Protein AF-A0A3D4LIL2-F1 (afdb_monomer)

Structure (mmCIF, N/CA/C/O backbone):
data_AF-A0A3D4LIL2-F1
#
_entry.id   AF-A0A3D4LIL2-F1
#
loop_
_atom_site.group_PDB
_atom_site.id
_atom_site.type_symbol
_atom_site.label_atom_id
_atom_site.label_alt_id
_atom_site.label_comp_id
_atom_site.label_asym_id
_atom_site.label_entity_id
_atom_site.label_seq_id
_atom_site.pdbx_PDB_ins_code
_atom_site.Cartn_x
_atom_site.Cartn_y
_atom_site.Cartn_z
_atom_site.occupancy
_atom_site.B_iso_or_equiv
_atom_site.auth_seq_id
_atom_site.auth_comp_id
_atom_site.auth_asym_id
_atom_site.auth_atom_id
_atom_site.pdbx_PDB_model_num
ATOM 1 N N . MET A 1 1 ? -13.192 11.138 8.131 1.00 88.38 1 MET A N 1
ATOM 2 C CA . MET A 1 1 ? -13.762 9.799 8.405 1.00 88.38 1 MET A CA 1
ATOM 3 C C . MET A 1 1 ? -15.029 9.886 9.263 1.00 88.38 1 MET A C 1
ATOM 5 O O . MET A 1 1 ? -16.028 9.300 8.875 1.00 88.38 1 MET A O 1
ATOM 9 N N . ASN A 1 2 ? -15.072 10.728 10.306 1.00 91.50 2 ASN A N 1
ATOM 10 C CA . ASN A 1 2 ? -16.237 10.881 11.208 1.00 91.50 2 ASN A CA 1
ATOM 11 C C . ASN A 1 2 ? -17.596 11.110 10.518 1.00 91.50 2 ASN A C 1
ATOM 13 O O . ASN A 1 2 ? -18.554 10.418 10.831 1.00 91.50 2 ASN A O 1
ATOM 17 N N . LYS A 1 3 ? -17.679 11.983 9.504 1.00 94.44 3 LYS A N 1
ATOM 18 C CA . LYS A 1 3 ? -18.932 12.181 8.747 1.00 94.44 3 LYS A CA 1
ATOM 19 C C . LYS A 1 3 ? -19.400 10.923 7.997 1.00 94.44 3 LYS A C 1
ATOM 21 O O . LYS A 1 3 ? -20.596 10.716 7.834 1.00 94.44 3 LYS A O 1
ATOM 26 N N . ALA A 1 4 ? -18.473 10.096 7.506 1.00 93.44 4 ALA A N 1
ATOM 27 C CA . ALA A 1 4 ? -18.820 8.831 6.857 1.00 93.44 4 ALA A CA 1
ATOM 28 C C . ALA A 1 4 ? -19.377 7.839 7.889 1.00 93.44 4 ALA A C 1
ATOM 30 O O . ALA A 1 4 ? -20.437 7.262 7.655 1.00 93.44 4 ALA A O 1
ATOM 31 N N . LYS A 1 5 ? -18.735 7.752 9.062 1.00 92.62 5 LYS A N 1
ATOM 32 C CA . LYS A 1 5 ? -19.227 7.000 10.225 1.00 92.62 5 LYS A CA 1
ATOM 33 C C . LYS A 1 5 ? -20.634 7.437 10.649 1.00 92.62 5 LYS A C 1
ATOM 35 O O . LYS A 1 5 ? -21.512 6.591 10.759 1.00 92.62 5 LYS A O 1
ATOM 40 N N . GLU A 1 6 ? -20.882 8.738 10.819 1.00 95.25 6 GLU A N 1
ATOM 41 C CA . GLU A 1 6 ? -22.211 9.287 11.165 1.00 95.25 6 GLU A CA 1
ATOM 42 C C . GLU A 1 6 ? -23.302 8.890 10.156 1.00 95.25 6 GLU A C 1
ATOM 44 O O . GLU A 1 6 ? -24.477 8.804 10.501 1.00 95.25 6 GLU A O 1
ATOM 49 N N . GLN A 1 7 ? -22.913 8.630 8.906 1.00 96.12 7 GLN A N 1
ATOM 50 C CA . GLN A 1 7 ? -23.800 8.201 7.825 1.00 96.12 7 GLN A CA 1
ATOM 51 C C . GLN A 1 7 ? -23.853 6.675 7.642 1.00 96.12 7 GLN A C 1
ATOM 53 O O . GLN A 1 7 ? -24.448 6.215 6.669 1.00 96.12 7 GLN A O 1
ATOM 58 N N . GLY A 1 8 ? -23.218 5.893 8.521 1.00 94.62 8 GLY A N 1
ATOM 59 C CA . GLY A 1 8 ? -23.159 4.432 8.416 1.00 94.62 8 GLY A CA 1
ATOM 60 C C . GLY A 1 8 ? -22.371 3.925 7.203 1.00 94.62 8 GLY A C 1
ATOM 61 O O . GLY A 1 8 ? -22.668 2.851 6.685 1.00 94.62 8 GLY A O 1
ATOM 62 N N . LYS A 1 9 ? -21.402 4.703 6.706 1.00 95.25 9 LYS A N 1
ATOM 63 C CA . LYS A 1 9 ? -20.565 4.346 5.550 1.00 95.25 9 LYS A CA 1
ATOM 64 C C . LYS A 1 9 ? -19.212 3.798 5.993 1.00 95.25 9 LYS A C 1
ATOM 66 O O . LYS A 1 9 ? -18.608 4.316 6.930 1.00 95.25 9 LYS A O 1
ATOM 71 N N . VAL A 1 10 ? -18.711 2.814 5.250 1.00 94.75 10 VAL A N 1
ATOM 72 C CA . VAL A 1 10 ? -17.337 2.309 5.377 1.00 94.75 10 VAL A CA 1
ATOM 73 C C . VAL A 1 10 ? -16.381 3.251 4.646 1.00 94.75 10 VAL A C 1
ATOM 75 O O . VAL A 1 10 ? -16.707 3.770 3.577 1.00 94.75 10 VAL A O 1
ATOM 78 N N . VAL A 1 11 ? -15.211 3.490 5.237 1.00 97.19 11 VAL A N 1
ATOM 79 C CA . VAL A 1 11 ? -14.146 4.298 4.636 1.00 97.19 11 VAL A CA 1
ATOM 80 C C . VAL A 1 11 ? -13.099 3.377 4.029 1.00 97.19 11 VAL A C 1
ATOM 82 O O . VAL A 1 11 ? -12.654 2.435 4.679 1.00 97.19 11 VAL A O 1
ATOM 85 N N . GLU A 1 12 ? -12.672 3.706 2.813 1.00 97.81 12 GLU A N 1
ATOM 86 C CA . GLU A 1 12 ? -11.412 3.227 2.261 1.00 97.81 12 GLU A CA 1
ATOM 87 C C . GLU A 1 12 ? -10.371 4.348 2.320 1.00 97.81 12 GLU A C 1
ATOM 89 O O . GLU A 1 12 ? -10.635 5.477 1.898 1.00 97.81 12 GLU A O 1
ATOM 94 N N . TYR A 1 13 ? -9.206 4.038 2.880 1.00 98.12 13 TYR A N 1
ATOM 95 C CA . TYR A 1 13 ? -8.069 4.935 3.006 1.00 98.12 13 TYR A CA 1
ATOM 96 C C . TYR A 1 13 ? -6.927 4.427 2.125 1.00 98.12 13 TYR A C 1
ATOM 98 O O . TYR A 1 13 ? -6.388 3.348 2.364 1.00 98.12 13 TYR A O 1
ATOM 106 N N . GLY A 1 14 ? -6.557 5.214 1.113 1.00 97.94 14 GLY A N 1
ATOM 107 C CA . GLY A 1 14 ? -5.401 4.938 0.265 1.00 97.94 14 GLY A CA 1
ATOM 108 C C . GLY A 1 14 ? -4.133 5.580 0.824 1.00 97.94 14 GLY A C 1
ATOM 109 O O . GLY A 1 14 ? -4.136 6.782 1.090 1.00 97.94 14 GLY A O 1
ATOM 110 N N . LEU A 1 15 ? -3.057 4.803 0.966 1.00 98.19 15 LEU A N 1
ATOM 111 C CA . LEU A 1 15 ? -1.719 5.318 1.276 1.00 98.19 15 LEU A CA 1
ATOM 112 C C . LEU A 1 15 ? -0.774 5.028 0.110 1.00 98.19 15 LEU A C 1
ATOM 114 O O . LEU A 1 15 ? -0.739 3.908 -0.395 1.00 98.19 15 LEU A O 1
ATOM 118 N N . TYR A 1 16 ? 0.008 6.032 -0.280 1.00 97.88 16 TYR A N 1
ATOM 119 C CA . TYR A 1 16 ? 1.031 5.929 -1.315 1.00 97.88 16 TYR A CA 1
ATOM 120 C C . TYR A 1 16 ? 2.395 6.238 -0.712 1.00 97.88 16 TYR A C 1
ATOM 122 O O . TYR A 1 16 ? 2.547 7.265 -0.052 1.00 97.88 16 TYR A O 1
ATOM 130 N N . THR A 1 17 ? 3.395 5.396 -0.961 1.00 97.62 17 THR A N 1
ATOM 131 C CA . THR A 1 17 ? 4.773 5.600 -0.483 1.00 97.62 17 THR A CA 1
ATOM 132 C C . THR A 1 17 ? 5.526 6.591 -1.370 1.00 97.62 17 THR A C 1
ATOM 134 O O . THR A 1 17 ? 6.566 6.290 -1.956 1.00 97.62 17 THR A O 1
ATOM 137 N N . ILE A 1 18 ? 4.966 7.799 -1.466 1.00 97.81 18 ILE A N 1
ATOM 138 C CA . ILE A 1 18 ? 5.515 8.949 -2.183 1.00 97.81 18 ILE A CA 1
ATOM 139 C C . ILE A 1 18 ? 5.587 10.168 -1.261 1.00 97.81 18 ILE A C 1
ATOM 141 O O . ILE A 1 18 ? 4.781 10.308 -0.343 1.00 97.81 18 ILE A O 1
ATOM 145 N N . ASP A 1 19 ? 6.508 11.079 -1.553 1.00 97.62 19 ASP A N 1
ATOM 146 C CA . ASP A 1 19 ? 6.588 12.395 -0.912 1.00 97.62 19 ASP A CA 1
ATOM 147 C C . ASP A 1 19 ? 6.849 13.492 -1.953 1.00 97.62 19 ASP A C 1
ATOM 149 O O . ASP A 1 19 ? 7.312 13.217 -3.063 1.00 97.62 19 ASP A O 1
ATOM 153 N N . ILE A 1 20 ? 6.559 14.745 -1.605 1.00 96.69 20 ILE A N 1
ATOM 154 C CA . ILE A 1 20 ? 6.823 15.916 -2.443 1.00 96.69 20 ILE A CA 1
ATOM 155 C C . ILE A 1 20 ? 8.109 16.588 -1.965 1.00 96.69 20 ILE A C 1
ATOM 157 O O . ILE A 1 20 ? 8.122 17.351 -1.001 1.00 96.69 20 ILE A O 1
ATOM 161 N N . ILE A 1 21 ? 9.195 16.381 -2.706 1.00 94.12 21 ILE A N 1
ATOM 162 C CA . ILE A 1 21 ? 10.502 16.980 -2.419 1.00 94.12 21 ILE A CA 1
ATOM 163 C C . ILE A 1 21 ? 10.824 17.989 -3.519 1.00 94.12 21 ILE A C 1
ATOM 165 O O . ILE A 1 21 ? 10.872 17.657 -4.703 1.00 94.12 21 ILE A O 1
ATOM 169 N N . ASN A 1 22 ? 11.033 19.251 -3.132 1.00 95.00 22 ASN A N 1
ATOM 170 C CA . ASN A 1 22 ? 11.281 20.366 -4.057 1.00 95.00 22 ASN A CA 1
ATOM 171 C C . ASN A 1 22 ? 10.196 20.512 -5.145 1.00 95.00 22 ASN A C 1
ATOM 173 O O . ASN A 1 22 ? 10.493 20.785 -6.309 1.00 95.00 22 ASN A O 1
ATOM 177 N N . GLY A 1 23 ? 8.930 20.306 -4.767 1.00 95.50 23 GLY A N 1
ATOM 178 C CA . GLY A 1 23 ? 7.779 20.437 -5.666 1.00 95.50 23 GLY A CA 1
ATOM 179 C C . GLY A 1 23 ? 7.611 19.289 -6.666 1.00 95.50 23 GLY A C 1
ATOM 180 O O . GLY A 1 23 ? 6.886 19.450 -7.645 1.00 95.50 23 GLY A O 1
ATOM 181 N N . ARG A 1 24 ? 8.281 18.149 -6.456 1.00 95.56 24 ARG A N 1
ATOM 182 C CA . ARG A 1 24 ? 8.150 16.951 -7.294 1.00 95.56 24 ARG A CA 1
ATOM 183 C C . ARG A 1 24 ? 7.866 15.727 -6.444 1.00 95.56 24 ARG A C 1
ATOM 185 O O . ARG A 1 24 ? 8.453 15.576 -5.377 1.00 95.56 24 ARG A O 1
ATOM 192 N N . GLU A 1 25 ? 7.009 14.852 -6.955 1.00 96.44 25 GLU A N 1
ATOM 193 C CA . GLU A 1 25 ? 6.781 13.543 -6.353 1.00 96.44 25 GLU A CA 1
ATOM 194 C C . GLU A 1 25 ? 8.047 12.683 -6.457 1.00 96.44 25 GLU A C 1
ATOM 196 O O . GLU A 1 25 ? 8.707 12.632 -7.501 1.00 96.44 25 GLU A O 1
ATOM 201 N N . LYS A 1 26 ? 8.379 12.006 -5.363 1.00 97.25 26 LYS A N 1
ATOM 202 C CA . LYS A 1 26 ? 9.496 11.073 -5.248 1.00 97.25 26 LYS A CA 1
ATOM 203 C C . LYS A 1 26 ? 8.995 9.799 -4.578 1.00 97.25 26 LYS A C 1
ATOM 205 O O . LYS A 1 26 ? 8.243 9.879 -3.612 1.00 97.25 26 LYS A O 1
ATOM 210 N N . ASP A 1 27 ? 9.440 8.644 -5.069 1.00 97.19 27 ASP A N 1
ATOM 211 C CA . ASP A 1 27 ? 9.329 7.398 -4.310 1.00 97.19 27 ASP A CA 1
ATOM 212 C C . ASP A 1 27 ? 10.137 7.500 -3.006 1.00 97.19 27 ASP A C 1
ATOM 214 O O . ASP A 1 27 ? 11.258 8.024 -2.995 1.00 97.19 27 ASP A O 1
ATOM 218 N N . ILE A 1 28 ? 9.553 6.994 -1.922 1.00 97.81 28 ILE A N 1
ATOM 219 C CA . ILE A 1 28 ? 10.171 6.955 -0.590 1.00 97.81 28 ILE A CA 1
ATOM 220 C C . ILE A 1 28 ? 10.193 5.536 -0.014 1.00 97.81 28 ILE A C 1
ATOM 222 O O . ILE A 1 28 ? 10.337 5.368 1.193 1.00 97.81 28 ILE A O 1
ATOM 226 N N . THR A 1 29 ? 10.076 4.504 -0.854 1.00 97.50 29 THR A N 1
ATOM 227 C CA . THR A 1 29 ? 10.035 3.098 -0.420 1.00 97.50 29 THR A CA 1
ATOM 228 C C . THR A 1 29 ? 11.280 2.732 0.394 1.00 97.50 29 THR A C 1
ATOM 230 O O . THR A 1 29 ? 11.168 2.232 1.512 1.00 97.50 29 THR A O 1
ATOM 233 N N . LEU A 1 30 ? 12.473 3.061 -0.114 1.00 97.06 30 LEU A N 1
ATOM 234 C CA . LEU A 1 30 ? 13.733 2.831 0.608 1.00 97.06 30 LEU A CA 1
ATOM 235 C C . LEU A 1 30 ? 13.861 3.710 1.857 1.00 97.06 30 LEU A C 1
ATOM 237 O O . LEU A 1 30 ? 14.324 3.245 2.891 1.00 97.06 30 LEU A O 1
ATOM 241 N N . ASP A 1 31 ? 13.413 4.964 1.786 1.00 98.31 31 ASP A N 1
ATOM 242 C CA . ASP A 1 31 ? 13.467 5.882 2.925 1.00 98.31 31 ASP A CA 1
ATOM 243 C C . ASP A 1 31 ? 12.551 5.403 4.079 1.00 98.31 31 ASP A C 1
ATOM 245 O O . ASP A 1 31 ? 12.900 5.561 5.250 1.00 98.31 31 ASP A O 1
ATOM 249 N N . ILE A 1 32 ? 11.409 4.773 3.767 1.00 98.44 32 ILE A N 1
ATOM 250 C CA . ILE A 1 32 ? 10.538 4.092 4.741 1.00 98.44 32 ILE A CA 1
ATOM 251 C C . ILE A 1 32 ? 11.243 2.877 5.346 1.00 98.44 32 ILE A C 1
ATOM 253 O O . ILE A 1 32 ? 11.238 2.732 6.563 1.00 98.44 32 ILE A O 1
ATOM 257 N N . LEU A 1 33 ? 11.875 2.031 4.526 1.00 98.19 33 LEU A N 1
ATOM 258 C CA . LEU A 1 33 ? 12.612 0.854 5.008 1.00 98.19 33 LEU A CA 1
ATOM 259 C C . LEU A 1 33 ? 13.805 1.225 5.906 1.00 98.19 33 LEU A C 1
ATOM 261 O O . LEU A 1 33 ? 14.157 0.474 6.812 1.00 98.19 33 LEU A O 1
ATOM 265 N N . GLU A 1 34 ? 14.392 2.404 5.698 1.00 98.31 34 GLU A N 1
ATOM 266 C CA . GLU A 1 34 ? 15.429 2.989 6.557 1.00 98.31 34 GLU A CA 1
ATOM 267 C C . GLU A 1 34 ? 14.864 3.689 7.813 1.00 98.31 34 GLU A C 1
ATOM 269 O O . GLU A 1 34 ? 15.628 4.226 8.616 1.00 98.31 34 GLU A O 1
ATOM 274 N N . GLY A 1 35 ? 13.540 3.707 7.997 1.00 98.50 35 GLY A N 1
ATOM 275 C CA . GLY A 1 35 ? 12.860 4.289 9.157 1.00 98.50 35 GLY A CA 1
ATOM 276 C C . GLY A 1 35 ? 12.752 5.817 9.148 1.00 98.50 35 GLY A C 1
ATOM 277 O O . GLY A 1 35 ? 12.345 6.418 10.143 1.00 98.50 35 GLY A O 1
ATOM 278 N N . LYS A 1 36 ? 13.080 6.496 8.039 1.00 98.62 36 LYS A N 1
ATOM 279 C CA . LYS A 1 36 ? 13.050 7.974 7.968 1.00 98.62 36 LYS A CA 1
ATOM 280 C C . LYS A 1 36 ? 11.642 8.555 8.090 1.00 98.62 36 LYS A C 1
ATOM 282 O O . LYS A 1 36 ? 11.491 9.716 8.460 1.00 98.62 36 LYS A O 1
ATOM 287 N N . TYR A 1 37 ? 10.625 7.749 7.794 1.00 98.50 37 TYR A N 1
ATOM 288 C CA . TYR A 1 37 ? 9.212 8.121 7.877 1.00 98.50 37 TYR A CA 1
ATOM 289 C C . TYR A 1 37 ? 8.511 7.550 9.120 1.00 98.50 37 TYR A C 1
ATOM 291 O O . TYR A 1 37 ? 7.290 7.650 9.231 1.00 98.50 37 TYR A O 1
ATOM 299 N N . ASP A 1 38 ? 9.254 7.008 10.090 1.00 98.69 38 ASP A N 1
ATOM 300 C CA . ASP A 1 38 ? 8.676 6.402 11.295 1.00 98.69 38 ASP A CA 1
ATOM 301 C C . ASP A 1 38 ? 7.832 7.372 12.106 1.00 98.69 38 ASP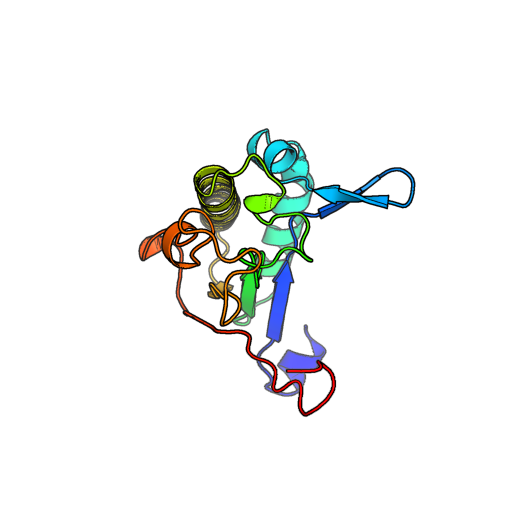 A C 1
ATOM 303 O O . ASP A 1 38 ? 6.752 7.013 12.561 1.00 98.69 38 ASP A O 1
ATOM 307 N N . GLU A 1 39 ? 8.266 8.624 12.247 1.00 98.56 39 GLU A N 1
ATOM 308 C CA . GLU A 1 39 ? 7.476 9.627 12.962 1.00 98.56 39 GLU A CA 1
ATOM 309 C C . GLU A 1 39 ? 6.119 9.870 12.280 1.00 98.56 39 GLU A C 1
ATOM 311 O O . GLU A 1 39 ? 5.092 9.992 12.953 1.00 98.56 39 GLU A O 1
ATOM 316 N N . TYR A 1 40 ? 6.099 9.904 10.944 1.00 98.50 40 TYR A N 1
ATOM 317 C CA . TYR A 1 40 ? 4.868 10.038 10.168 1.00 98.50 40 TYR A CA 1
ATOM 318 C C . TYR A 1 40 ? 3.969 8.809 10.340 1.00 98.50 40 TYR A C 1
ATOM 320 O O . TYR A 1 40 ? 2.785 8.956 10.650 1.00 98.50 40 TYR A O 1
ATOM 328 N N . LEU A 1 41 ? 4.531 7.604 10.204 1.00 98.69 41 LEU A N 1
ATOM 329 C CA . LEU A 1 41 ? 3.792 6.352 10.361 1.00 98.69 41 LEU A CA 1
ATOM 330 C C . LEU A 1 41 ? 3.230 6.199 11.781 1.00 98.69 41 LEU A C 1
ATOM 332 O O . LEU A 1 41 ? 2.082 5.793 11.931 1.00 98.69 41 LEU A O 1
ATOM 336 N N . ASN A 1 42 ? 3.974 6.607 12.811 1.00 98.75 42 ASN A N 1
ATOM 337 C CA . ASN A 1 42 ? 3.511 6.583 14.199 1.00 98.75 42 ASN A CA 1
ATOM 338 C C . ASN A 1 42 ? 2.310 7.519 14.414 1.00 98.75 42 ASN A C 1
ATOM 340 O O . ASN A 1 42 ? 1.329 7.138 15.050 1.00 98.75 42 ASN A O 1
ATOM 344 N N . LYS A 1 43 ? 2.353 8.735 13.853 1.00 98.62 43 LYS A N 1
ATOM 345 C CA . LYS A 1 43 ? 1.230 9.690 13.913 1.00 98.62 43 LYS A CA 1
ATOM 346 C C . LYS A 1 43 ? 0.003 9.180 13.155 1.00 98.62 43 LYS A C 1
ATOM 348 O O . LYS A 1 43 ? -1.129 9.366 13.605 1.00 98.62 43 LYS A O 1
ATOM 353 N N . LEU A 1 44 ? 0.220 8.533 12.011 1.00 98.44 44 LEU A N 1
ATOM 354 C CA . LEU A 1 44 ? -0.852 7.928 11.228 1.00 98.44 44 LEU A CA 1
ATOM 355 C C . LEU A 1 44 ? -1.495 6.752 11.981 1.00 98.44 44 LEU A C 1
ATOM 357 O O . LEU A 1 44 ? -2.717 6.709 12.096 1.00 98.44 44 LEU A O 1
ATOM 361 N N . ALA A 1 45 ? -0.691 5.867 12.573 1.00 98.50 45 ALA A N 1
ATOM 362 C CA . ALA A 1 45 ? -1.160 4.783 13.434 1.00 98.50 45 ALA A CA 1
ATOM 363 C C . ALA A 1 45 ? -1.977 5.308 14.624 1.00 98.50 45 ALA A C 1
ATOM 365 O O . ALA A 1 45 ? -3.079 4.828 14.879 1.00 98.50 45 ALA A O 1
ATOM 366 N N . GLN A 1 46 ? -1.500 6.360 15.298 1.00 98.31 46 GLN A N 1
ATOM 367 C CA . GLN A 1 46 ? -2.259 7.010 16.368 1.00 98.31 46 GLN A CA 1
ATOM 368 C C . GLN A 1 46 ? -3.622 7.519 15.871 1.00 98.31 46 GLN A C 1
ATOM 370 O O . GLN A 1 46 ? -4.630 7.322 16.543 1.00 98.31 46 GLN A O 1
ATOM 375 N N . SER A 1 47 ? -3.672 8.118 14.678 1.00 97.62 47 SER A N 1
ATOM 376 C CA . SER A 1 47 ? -4.931 8.594 14.088 1.00 97.62 47 SER A CA 1
ATOM 377 C C . SER A 1 47 ? -5.918 7.450 13.822 1.00 97.62 47 SER A C 1
ATOM 379 O O . SER A 1 47 ? -7.128 7.651 13.926 1.00 97.62 47 SER A O 1
ATOM 381 N N . PHE A 1 48 ? -5.422 6.254 13.489 1.00 97.88 48 PHE A N 1
ATOM 382 C CA . PHE A 1 48 ? -6.258 5.062 13.364 1.00 97.88 48 PHE A CA 1
ATOM 383 C C . PHE A 1 48 ? -6.727 4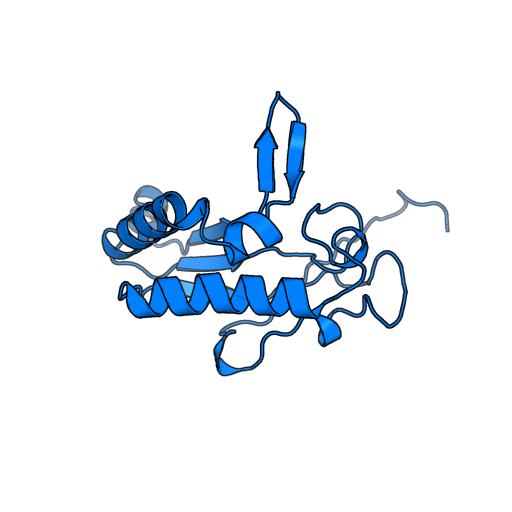.539 14.722 1.00 97.88 48 PHE A C 1
ATOM 385 O O . PHE A 1 48 ? -7.903 4.222 14.840 1.00 97.88 48 PHE A O 1
ATOM 392 N N . ASN A 1 49 ? -5.884 4.551 15.756 1.00 97.19 49 ASN A N 1
ATOM 393 C CA . ASN A 1 49 ? -6.285 4.179 17.121 1.00 97.19 49 ASN A CA 1
ATOM 394 C C . ASN A 1 49 ? -7.334 5.132 17.721 1.00 97.19 49 ASN A C 1
ATOM 396 O O . ASN A 1 49 ? -8.183 4.720 18.507 1.00 97.19 49 ASN A O 1
ATOM 400 N N . GLU A 1 50 ? -7.304 6.412 17.347 1.00 95.88 50 GLU A N 1
ATOM 401 C CA . GLU A 1 50 ? -8.326 7.395 17.733 1.00 95.88 50 GLU A CA 1
ATOM 402 C C . GLU A 1 50 ? -9.654 7.204 16.971 1.00 95.88 50 GLU A C 1
ATOM 404 O O . GLU A 1 50 ? -10.682 7.765 17.361 1.00 95.88 50 GLU A O 1
ATOM 409 N N . TYR A 1 51 ? -9.655 6.410 15.895 1.00 95.25 51 TYR A N 1
ATOM 410 C CA . TYR A 1 51 ? -10.829 6.111 15.084 1.00 95.25 51 TYR A CA 1
ATOM 411 C C . TYR A 1 51 ? -11.397 4.723 15.421 1.00 95.25 51 TYR A C 1
ATOM 413 O O . TYR A 1 51 ? -10.920 3.688 14.983 1.00 95.25 51 TYR A O 1
ATOM 421 N N . ASP A 1 52 ? -12.499 4.692 16.153 1.00 90.88 52 ASP A N 1
ATOM 422 C CA . ASP A 1 52 ? -13.150 3.491 16.699 1.00 90.88 52 ASP A CA 1
ATOM 423 C C . ASP A 1 52 ? -13.970 2.653 15.686 1.00 90.88 52 ASP A C 1
ATOM 425 O O . ASP A 1 52 ? -14.861 1.904 16.088 1.00 90.88 52 ASP A O 1
ATOM 429 N N . TYR A 1 53 ? -13.747 2.800 14.374 1.00 94.44 53 TYR A N 1
ATOM 430 C CA . TYR A 1 53 ? -14.495 2.093 13.319 1.00 94.44 53 TYR A CA 1
ATOM 431 C C . TYR A 1 53 ? -13.558 1.417 12.307 1.00 94.44 53 TYR A C 1
ATOM 433 O O . TYR A 1 53 ? -12.479 1.948 12.046 1.00 94.44 53 TYR A O 1
ATOM 441 N N . PRO A 1 54 ? -13.978 0.307 11.664 1.00 96.19 54 PRO A N 1
ATOM 442 C CA . PRO A 1 54 ? -13.172 -0.351 10.641 1.00 96.19 54 PRO A CA 1
ATOM 443 C C . PRO A 1 54 ? -12.851 0.550 9.441 1.00 96.19 54 PRO A C 1
ATOM 445 O O . PRO A 1 54 ? -13.715 1.295 8.956 1.00 96.19 54 PRO A O 1
ATOM 448 N N . VAL A 1 55 ? -11.629 0.427 8.921 1.00 98.38 55 VAL A N 1
ATOM 449 C CA . VAL A 1 55 ? -11.148 1.129 7.722 1.00 98.38 55 VAL A CA 1
ATOM 450 C C . VAL A 1 55 ? -10.561 0.122 6.739 1.00 98.38 55 VAL A C 1
ATOM 452 O O . VAL A 1 55 ? -9.689 -0.666 7.093 1.00 98.38 55 VAL A O 1
ATOM 455 N N . LEU A 1 56 ? -11.001 0.177 5.481 1.00 98.69 56 LEU A N 1
ATOM 456 C CA . LEU A 1 56 ? -10.328 -0.529 4.391 1.00 98.69 56 LEU A CA 1
ATOM 457 C C . LEU A 1 56 ? -9.028 0.220 4.080 1.00 98.69 56 LEU A C 1
ATOM 459 O O . LEU A 1 56 ? -9.066 1.340 3.572 1.00 98.69 56 LEU A O 1
ATOM 463 N N . PHE A 1 57 ? -7.881 -0.356 4.419 1.00 98.75 57 PHE A N 1
ATOM 464 C CA . PHE A 1 57 ? -6.578 0.267 4.225 1.00 98.75 57 PHE A CA 1
ATOM 465 C C . PHE A 1 57 ? -5.928 -0.266 2.950 1.00 98.75 57 PHE A C 1
ATOM 467 O O . PHE A 1 57 ? -5.515 -1.424 2.878 1.00 98.75 57 PHE A O 1
ATOM 474 N N . ARG A 1 58 ? -5.859 0.583 1.924 1.00 98.69 58 ARG A N 1
ATOM 475 C CA . ARG A 1 58 ? -5.377 0.229 0.588 1.00 98.69 58 ARG A CA 1
ATOM 476 C C . ARG A 1 58 ? -4.019 0.871 0.328 1.00 98.69 58 ARG A C 1
ATOM 478 O O . ARG A 1 58 ? -3.918 1.985 -0.184 1.00 98.69 58 ARG A O 1
ATOM 485 N N . LEU A 1 59 ? -2.970 0.160 0.721 1.00 98.62 59 LEU A N 1
ATOM 486 C CA . LEU A 1 59 ? -1.586 0.578 0.528 1.00 98.62 59 LEU A CA 1
ATOM 487 C C . LEU A 1 59 ? -1.144 0.319 -0.920 1.00 98.62 59 LEU A C 1
ATOM 489 O O . LEU A 1 59 ? -1.326 -0.782 -1.431 1.00 98.62 59 LEU A O 1
ATOM 493 N N . ASN A 1 60 ? -0.539 1.322 -1.560 1.00 98.31 60 ASN A N 1
ATOM 494 C CA . ASN A 1 60 ? 0.197 1.204 -2.820 1.00 98.31 60 ASN A CA 1
ATOM 495 C C . ASN A 1 60 ? -0.509 0.365 -3.910 1.00 98.31 60 ASN A C 1
ATOM 497 O O . ASN A 1 60 ? 0.069 -0.577 -4.457 1.00 98.31 60 ASN A O 1
ATOM 501 N N . ASN A 1 61 ? -1.771 0.676 -4.220 1.00 97.94 61 ASN A N 1
ATOM 502 C CA . ASN A 1 61 ? -2.511 -0.045 -5.260 1.00 97.94 61 ASN A CA 1
ATOM 503 C C . ASN A 1 61 ? -1.880 0.099 -6.650 1.00 97.94 61 ASN A C 1
ATOM 505 O O . ASN A 1 61 ? -1.162 1.048 -6.928 1.00 97.94 61 ASN A O 1
ATOM 509 N N . GLU A 1 62 ? -2.218 -0.814 -7.559 1.00 98.12 62 GLU A N 1
ATOM 510 C CA . GLU A 1 62 ? -1.736 -0.797 -8.947 1.00 98.12 62 GLU A CA 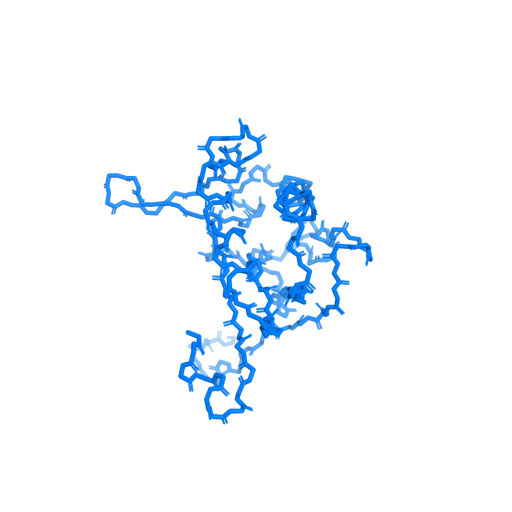1
ATOM 511 C C . GLU A 1 62 ? -0.204 -0.810 -9.057 1.00 98.12 62 GLU A C 1
ATOM 513 O O . GLU A 1 62 ? 0.370 -0.303 -10.015 1.00 98.12 62 GLU A O 1
ATOM 518 N N . MET A 1 63 ? 0.469 -1.428 -8.084 1.00 98.12 63 MET A N 1
ATOM 519 C CA . MET A 1 63 ? 1.928 -1.543 -8.011 1.00 98.12 63 MET A CA 1
ATOM 520 C C . MET A 1 63 ? 2.573 -2.162 -9.260 1.00 98.12 63 MET A C 1
ATOM 522 O O . MET A 1 63 ? 3.725 -1.875 -9.582 1.00 98.12 63 MET A O 1
ATOM 526 N N . ASN A 1 64 ? 1.820 -2.975 -10.000 1.00 97.94 64 ASN A N 1
ATOM 527 C CA . ASN A 1 64 ? 2.227 -3.554 -11.274 1.00 97.94 64 ASN A CA 1
ATOM 528 C C . ASN A 1 64 ? 2.045 -2.609 -12.483 1.00 97.94 64 ASN A C 1
ATOM 530 O O . ASN A 1 64 ? 2.209 -3.060 -13.615 1.00 97.94 64 ASN A O 1
ATOM 534 N N . GLY A 1 65 ? 1.709 -1.332 -12.278 1.00 97.44 65 GLY A N 1
ATOM 535 C CA . GLY A 1 65 ? 1.582 -0.308 -13.319 1.00 97.44 65 GLY A CA 1
ATOM 536 C C . GLY A 1 65 ? 2.742 0.695 -13.341 1.00 97.44 65 GLY A C 1
ATOM 537 O O . GLY A 1 65 ? 3.280 1.084 -12.308 1.00 97.44 65 GLY A O 1
ATOM 538 N N . GLU A 1 66 ? 3.102 1.194 -14.524 1.00 95.31 66 GLU A N 1
ATOM 539 C CA . GLU A 1 66 ? 4.234 2.116 -14.706 1.00 95.31 66 GLU A CA 1
ATOM 540 C C . GLU A 1 66 ? 3.901 3.581 -14.381 1.00 95.31 66 GLU A C 1
ATOM 542 O O . GLU A 1 66 ? 4.758 4.457 -14.483 1.00 95.31 66 GLU A O 1
ATOM 547 N N . TRP A 1 67 ? 2.665 3.891 -13.994 1.00 95.94 67 TRP A N 1
ATOM 548 C CA . TRP A 1 67 ? 2.242 5.252 -13.647 1.00 95.94 67 TRP A CA 1
ATOM 549 C C . TRP A 1 67 ? 2.511 5.602 -12.181 1.00 95.94 67 TRP A C 1
ATOM 551 O O . TRP A 1 67 ? 2.807 6.756 -11.888 1.00 95.94 67 TRP A O 1
ATOM 561 N N . VAL A 1 68 ? 2.530 4.626 -11.273 1.00 97.31 68 VAL A N 1
ATOM 562 C CA . VAL A 1 68 ? 2.836 4.849 -9.849 1.00 97.31 68 VAL A CA 1
ATOM 563 C C . VAL A 1 68 ? 4.346 4.852 -9.597 1.00 97.31 68 VAL A C 1
ATOM 565 O O . VAL A 1 68 ? 5.097 4.229 -10.347 1.00 97.31 68 VAL A O 1
ATOM 568 N N . LEU A 1 69 ? 4.829 5.602 -8.600 1.00 97.31 69 LEU A N 1
ATOM 569 C CA . LEU A 1 69 ? 6.272 5.719 -8.319 1.00 97.31 69 LEU A CA 1
ATOM 570 C C . LEU A 1 69 ? 6.838 4.532 -7.531 1.00 97.31 69 LEU A C 1
ATOM 572 O O . LEU A 1 69 ? 7.973 4.147 -7.781 1.00 97.31 69 LEU A O 1
ATOM 576 N N . TYR A 1 70 ? 6.022 3.920 -6.675 1.00 97.12 70 TYR A N 1
ATOM 577 C CA . TYR A 1 70 ? 6.354 2.741 -5.865 1.00 97.12 70 TYR A CA 1
ATOM 578 C C . TYR A 1 70 ? 6.253 1.411 -6.627 1.00 97.12 70 TYR A C 1
ATOM 580 O O . TYR A 1 70 ? 6.337 0.338 -6.032 1.00 97.12 70 TYR A O 1
ATOM 588 N N . SER A 1 71 ? 6.035 1.451 -7.944 1.00 97.31 71 SER A N 1
ATOM 589 C CA . SER A 1 71 ? 6.121 0.246 -8.766 1.00 97.31 71 SER A CA 1
ATOM 590 C C . SER A 1 71 ? 7.552 -0.269 -8.747 1.00 97.31 71 SER A C 1
ATOM 592 O O . SER A 1 71 ? 8.484 0.499 -9.009 1.00 97.31 71 SER A O 1
ATOM 594 N N . SER A 1 72 ? 7.748 -1.573 -8.557 1.00 94.06 72 SER A N 1
ATOM 595 C CA . SER A 1 72 ? 9.087 -2.158 -8.645 1.00 94.06 72 SER A CA 1
ATOM 596 C C . SER A 1 72 ? 9.697 -1.971 -10.027 1.00 94.06 72 SER A C 1
ATOM 598 O O . SER A 1 72 ? 10.915 -1.926 -10.144 1.00 94.06 72 SER A O 1
ATOM 600 N N . HIS A 1 73 ? 8.899 -1.740 -11.078 1.00 95.44 73 HIS A N 1
ATOM 601 C CA . HIS A 1 73 ? 9.445 -1.339 -12.374 1.00 95.44 73 HIS A CA 1
ATOM 602 C C . HIS A 1 73 ? 10.304 -0.059 -12.293 1.00 95.44 73 HIS A C 1
ATOM 604 O O . HIS A 1 73 ? 11.331 0.038 -12.970 1.00 95.44 73 HIS A O 1
ATOM 610 N N . LYS A 1 74 ? 9.919 0.896 -11.437 1.00 94.75 74 LYS A N 1
ATOM 611 C CA . LYS A 1 74 ? 10.668 2.132 -11.161 1.00 94.75 74 LYS A CA 1
ATOM 612 C C . LYS A 1 74 ? 11.630 1.996 -9.983 1.00 94.75 74 LYS A C 1
ATOM 614 O O . LYS A 1 74 ? 12.665 2.660 -9.973 1.00 94.75 74 LYS A O 1
ATOM 619 N N . VAL A 1 75 ? 11.319 1.121 -9.031 1.00 92.94 75 VAL A N 1
ATOM 620 C CA . VAL A 1 75 ? 12.114 0.873 -7.824 1.00 92.94 75 VAL A CA 1
ATOM 621 C C . VAL A 1 75 ? 12.922 -0.415 -8.000 1.00 92.94 75 VAL A C 1
ATOM 623 O O . VAL A 1 75 ? 12.539 -1.496 -7.569 1.00 92.94 75 VAL A O 1
ATOM 626 N N . GLY A 1 76 ? 14.052 -0.309 -8.703 1.00 88.19 76 GLY A N 1
ATOM 627 C CA . GLY A 1 76 ? 15.076 -1.364 -8.750 1.00 88.19 76 GLY A CA 1
ATOM 628 C C . GLY A 1 76 ? 14.770 -2.607 -9.600 1.00 88.19 76 GLY A C 1
ATOM 629 O O . GLY A 1 76 ? 15.676 -3.408 -9.807 1.00 88.19 76 GLY A O 1
ATOM 630 N N . LYS A 1 77 ? 13.560 -2.749 -10.160 1.00 92.56 77 LYS A N 1
ATOM 631 C CA . LYS A 1 77 ? 13.046 -3.992 -10.781 1.00 92.56 77 LYS A CA 1
ATOM 632 C C . LYS A 1 77 ? 13.002 -5.165 -9.805 1.00 92.56 77 LYS A C 1
ATOM 634 O O . LYS A 1 77 ? 13.196 -6.310 -10.206 1.00 92.56 77 LYS A O 1
ATOM 639 N N . ASP A 1 78 ? 12.732 -4.850 -8.545 1.00 92.44 78 ASP A N 1
ATOM 640 C CA . ASP A 1 78 ? 12.717 -5.802 -7.445 1.00 92.44 78 ASP A CA 1
ATOM 641 C C . ASP A 1 78 ? 11.395 -5.703 -6.672 1.00 92.44 78 ASP A C 1
ATOM 643 O O . ASP A 1 78 ? 11.087 -4.681 -6.050 1.00 92.44 78 ASP A O 1
ATOM 647 N N . THR A 1 79 ? 10.573 -6.748 -6.761 1.00 96.69 79 THR A N 1
ATOM 648 C CA . THR A 1 79 ? 9.291 -6.831 -6.049 1.00 96.69 79 THR A CA 1
ATOM 649 C C . THR A 1 79 ? 9.458 -7.092 -4.561 1.00 96.69 79 THR A C 1
ATOM 651 O O . THR A 1 79 ? 8.545 -6.775 -3.796 1.00 96.69 79 THR A O 1
ATOM 654 N N . ASP A 1 80 ? 10.625 -7.571 -4.127 1.00 97.62 80 ASP A N 1
ATOM 655 C CA . ASP A 1 80 ? 10.897 -7.804 -2.713 1.00 97.62 80 ASP A CA 1
ATOM 656 C C . ASP A 1 80 ? 10.940 -6.478 -1.945 1.00 97.62 80 ASP A C 1
ATOM 658 O O . ASP A 1 80 ? 10.378 -6.399 -0.860 1.00 97.62 80 ASP A O 1
ATOM 662 N N . LEU A 1 81 ? 11.440 -5.388 -2.543 1.00 97.19 81 LEU A N 1
ATOM 663 C CA . LEU A 1 81 ? 11.394 -4.053 -1.922 1.00 97.19 81 LEU A CA 1
ATOM 664 C C . LEU A 1 81 ? 9.962 -3.568 -1.656 1.00 97.19 81 LEU A C 1
ATOM 666 O O . LEU A 1 81 ? 9.692 -2.942 -0.628 1.00 97.19 81 LEU A O 1
ATOM 670 N N . PHE A 1 82 ? 9.032 -3.866 -2.565 1.00 98.00 82 PHE A N 1
ATOM 671 C CA . PHE A 1 82 ? 7.618 -3.564 -2.353 1.00 98.00 82 PHE A CA 1
ATOM 672 C C . PHE A 1 82 ? 7.046 -4.408 -1.210 1.00 98.00 82 PHE A C 1
ATOM 674 O O . PHE A 1 82 ? 6.361 -3.881 -0.331 1.00 98.00 82 PHE A O 1
ATOM 681 N N . ILE A 1 83 ? 7.336 -5.714 -1.215 1.00 98.69 83 ILE A N 1
ATOM 682 C CA . ILE A 1 83 ? 6.882 -6.655 -0.186 1.00 98.69 83 ILE A CA 1
ATOM 683 C C . ILE A 1 83 ? 7.428 -6.256 1.188 1.00 98.69 83 ILE A C 1
ATOM 685 O O . ILE A 1 83 ? 6.677 -6.244 2.165 1.00 98.69 83 ILE A O 1
ATOM 689 N N . ASP A 1 84 ? 8.705 -5.903 1.272 1.00 98.69 84 ASP A N 1
ATOM 690 C CA . ASP A 1 84 ? 9.354 -5.481 2.506 1.00 98.69 84 ASP A CA 1
ATOM 691 C C . ASP A 1 84 ? 8.744 -4.181 3.016 1.00 98.69 84 ASP A C 1
ATOM 693 O O . ASP A 1 84 ? 8.433 -4.084 4.201 1.00 98.69 84 ASP A O 1
ATOM 697 N N . CYS A 1 85 ? 8.482 -3.208 2.138 1.00 98.56 85 CYS A N 1
ATOM 698 C CA . CYS A 1 85 ? 7.839 -1.956 2.532 1.00 98.56 85 CYS A CA 1
ATOM 699 C C . CYS A 1 85 ? 6.406 -2.187 3.039 1.00 98.56 85 CYS A C 1
ATOM 701 O O . CYS A 1 85 ? 6.021 -1.647 4.078 1.00 98.56 85 CYS A O 1
ATOM 703 N N . TRP A 1 86 ? 5.640 -3.057 2.370 1.00 98.81 86 TRP A N 1
ATOM 704 C CA . TRP A 1 86 ? 4.313 -3.472 2.832 1.00 98.81 86 TRP A CA 1
ATOM 705 C C . TRP A 1 86 ? 4.373 -4.076 4.236 1.00 98.81 86 TRP A C 1
ATOM 707 O O . TRP A 1 86 ? 3.659 -3.643 5.142 1.00 98.81 86 TRP A O 1
ATOM 717 N N . LYS A 1 87 ? 5.246 -5.071 4.430 1.00 98.88 87 LYS A N 1
ATOM 718 C CA . LYS A 1 87 ? 5.416 -5.759 5.716 1.00 98.88 87 LYS A CA 1
ATOM 719 C C . LYS A 1 87 ? 5.923 -4.818 6.799 1.00 98.88 87 LYS A C 1
ATOM 721 O O . LYS A 1 87 ? 5.503 -4.951 7.942 1.00 98.88 87 LYS A O 1
ATOM 726 N N . TYR A 1 88 ? 6.789 -3.871 6.452 1.00 98.88 88 TYR A N 1
ATOM 727 C CA . TYR A 1 88 ? 7.314 -2.870 7.371 1.00 98.88 88 TYR A CA 1
ATOM 728 C C . TYR A 1 88 ? 6.193 -2.006 7.954 1.00 98.88 88 TYR A C 1
ATOM 730 O O . TYR A 1 88 ? 6.067 -1.899 9.173 1.00 98.88 88 TYR A O 1
ATOM 738 N N . ILE A 1 89 ? 5.336 -1.443 7.093 1.00 98.88 89 ILE A N 1
ATOM 739 C CA . ILE A 1 89 ? 4.205 -0.611 7.527 1.00 98.88 89 ILE A CA 1
ATOM 740 C C . ILE A 1 89 ? 3.194 -1.458 8.311 1.00 98.88 89 ILE A C 1
ATOM 742 O O . ILE A 1 89 ? 2.745 -1.026 9.372 1.00 98.88 89 ILE A O 1
ATOM 746 N N . TYR A 1 90 ? 2.888 -2.676 7.843 1.00 98.88 90 TYR A N 1
ATOM 747 C CA . TYR A 1 90 ? 2.004 -3.605 8.555 1.00 98.88 90 TYR A CA 1
ATOM 748 C C . TYR A 1 90 ? 2.505 -3.902 9.967 1.00 98.88 90 TYR A C 1
ATOM 750 O O . TYR A 1 90 ? 1.781 -3.671 10.932 1.00 98.88 90 TYR A O 1
ATOM 758 N N . ASN A 1 91 ? 3.745 -4.383 10.100 1.00 98.81 91 ASN A N 1
ATOM 759 C CA . ASN A 1 91 ? 4.297 -4.780 11.394 1.00 98.81 91 ASN A CA 1
ATOM 760 C C . ASN A 1 91 ? 4.368 -3.579 12.342 1.00 98.81 91 ASN A C 1
ATOM 762 O O . ASN A 1 91 ? 4.044 -3.715 13.513 1.00 98.81 91 ASN A O 1
ATOM 766 N N . LYS A 1 92 ? 4.718 -2.389 11.840 1.00 98.75 92 LYS A N 1
ATOM 767 C CA . LYS A 1 92 ? 4.735 -1.172 12.658 1.00 98.75 92 LYS A CA 1
ATOM 768 C C . LYS A 1 92 ? 3.343 -0.811 13.182 1.00 98.75 92 LYS A C 1
ATOM 770 O O . LYS A 1 92 ? 3.206 -0.433 14.340 1.00 98.75 92 LYS A O 1
ATOM 775 N N . PHE A 1 93 ? 2.308 -0.912 12.351 1.00 98.75 93 PHE A N 1
ATOM 776 C CA . PHE A 1 93 ? 0.934 -0.651 12.786 1.00 98.75 93 PHE A CA 1
ATOM 777 C C . PHE A 1 93 ? 0.447 -1.722 13.776 1.00 98.75 93 PHE A C 1
ATOM 779 O O . PHE A 1 93 ? -0.158 -1.366 14.786 1.00 98.75 93 PHE A O 1
ATOM 786 N N . GLU A 1 94 ? 0.792 -2.995 13.551 1.00 98.50 94 GLU A N 1
ATOM 787 C CA . GLU A 1 94 ? 0.550 -4.108 14.487 1.00 98.50 94 GLU A CA 1
ATOM 788 C C . GLU A 1 94 ? 1.231 -3.846 15.850 1.00 98.50 94 GLU A C 1
ATOM 790 O O . GLU A 1 94 ? 0.589 -3.942 16.894 1.00 98.50 94 GLU A O 1
ATOM 795 N N . GLU A 1 95 ? 2.502 -3.426 15.860 1.00 98.44 95 GLU A N 1
ATOM 796 C CA . GLU A 1 95 ? 3.274 -3.081 17.068 1.00 98.44 95 GLU A CA 1
ATOM 797 C C . GLU A 1 95 ? 2.690 -1.891 17.844 1.00 98.44 95 GLU A C 1
ATOM 799 O O . GLU A 1 95 ? 2.757 -1.853 19.074 1.00 98.44 95 GLU A O 1
ATOM 804 N N . LEU A 1 96 ? 2.101 -0.923 17.138 1.00 98.38 96 LEU A N 1
ATOM 805 C CA . LEU A 1 96 ? 1.438 0.248 17.721 1.00 98.38 96 LEU A CA 1
ATOM 806 C C . LEU A 1 96 ? -0.017 -0.027 18.135 1.00 98.38 96 LEU A C 1
ATOM 808 O O . LEU A 1 96 ? -0.717 0.895 18.563 1.00 98.38 96 LEU A O 1
ATOM 812 N N . GLY A 1 97 ? -0.467 -1.280 18.030 1.00 98.25 97 GLY A N 1
ATOM 813 C CA . GLY A 1 97 ? -1.783 -1.723 18.482 1.00 98.25 97 GLY A CA 1
ATOM 814 C C . GLY A 1 97 ? -2.937 -1.297 17.579 1.00 98.25 97 GLY A C 1
ATOM 815 O O . GLY A 1 97 ? -4.067 -1.247 18.052 1.00 98.25 97 GLY A O 1
ATOM 816 N N . VAL A 1 98 ? -2.667 -0.982 16.309 1.00 98.44 98 VAL A N 1
ATOM 817 C CA . VAL A 1 98 ? -3.715 -0.658 15.337 1.00 98.44 98 VAL A CA 1
ATOM 818 C C . VAL A 1 98 ? -4.466 -1.934 14.959 1.00 98.44 98 VAL A C 1
ATOM 820 O O . VAL A 1 98 ? -3.921 -2.803 14.281 1.00 98.44 98 VAL A O 1
ATOM 823 N N . ASP A 1 99 ? -5.727 -2.034 15.378 1.00 97.19 99 ASP A N 1
ATOM 824 C CA . ASP A 1 99 ? -6.563 -3.236 15.237 1.00 97.19 99 ASP A CA 1
ATOM 825 C C . ASP A 1 99 ? -7.833 -3.026 14.387 1.00 97.19 99 ASP A C 1
ATOM 827 O O . ASP A 1 99 ? -8.615 -3.954 14.178 1.00 97.19 99 ASP A O 1
ATOM 831 N N . ASN A 1 100 ? -8.034 -1.817 13.858 1.00 97.62 100 ASN A N 1
ATOM 832 C CA . ASN A 1 100 ? -9.221 -1.425 13.095 1.00 97.62 100 ASN A CA 1
ATOM 833 C C . ASN A 1 100 ? -9.009 -1.387 11.570 1.00 97.62 100 ASN A C 1
ATOM 835 O O . ASN A 1 100 ? -9.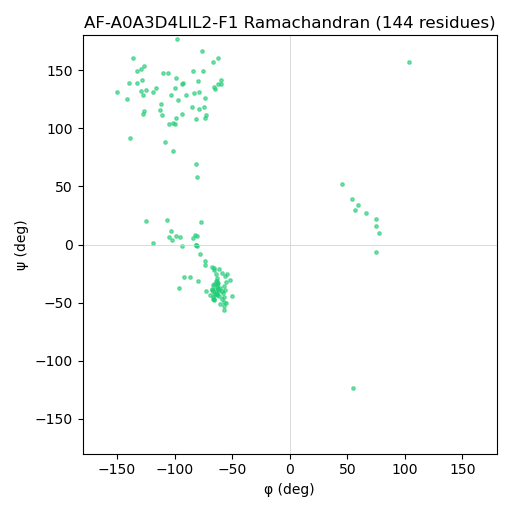915 -0.985 10.832 1.00 97.62 100 ASN A O 1
ATOM 839 N N . LEU A 1 101 ? -7.831 -1.775 11.078 1.00 98.56 101 LEU A N 1
ATOM 840 C CA . LEU A 1 101 ? -7.526 -1.785 9.647 1.00 98.56 101 LEU A CA 1
ATOM 841 C C . LEU A 1 101 ? -7.801 -3.148 9.017 1.00 98.56 101 LEU A C 1
ATOM 843 O O . LEU A 1 101 ? -7.433 -4.183 9.559 1.00 98.56 101 LEU A O 1
ATOM 847 N N . ILE A 1 102 ? -8.397 -3.115 7.827 1.00 98.69 102 ILE A N 1
ATOM 848 C CA . ILE A 1 102 ? -8.582 -4.263 6.937 1.00 98.69 102 ILE A CA 1
ATOM 849 C C . ILE A 1 102 ? -7.681 -4.033 5.722 1.00 98.69 102 ILE A C 1
ATOM 851 O O . ILE A 1 102 ? -7.923 -3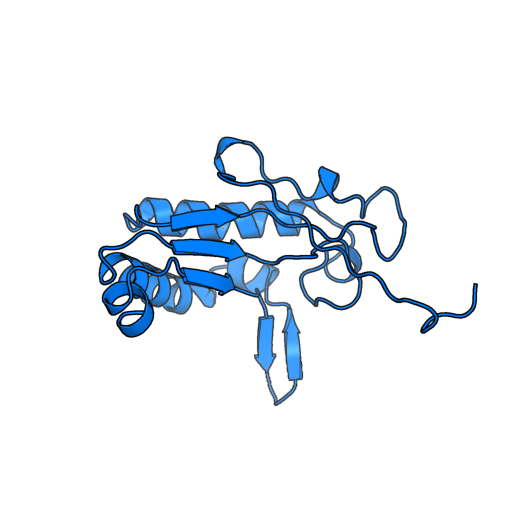.113 4.937 1.00 98.69 102 ILE A O 1
ATOM 855 N N . TRP A 1 103 ? -6.637 -4.840 5.565 1.00 98.81 103 TRP A N 1
ATOM 856 C CA . TRP A 1 103 ? -5.577 -4.647 4.577 1.00 98.81 103 TRP A CA 1
ATOM 857 C C . TRP A 1 103 ? -6.003 -5.105 3.181 1.00 98.81 103 TRP A C 1
ATOM 859 O O . TRP A 1 103 ? -6.241 -6.292 2.938 1.00 98.81 103 TRP A O 1
ATOM 869 N N . VAL A 1 104 ? -6.066 -4.158 2.243 1.00 98.88 104 VAL A N 1
ATOM 870 C CA . VAL A 1 104 ? -6.525 -4.377 0.866 1.00 98.88 104 VAL A CA 1
ATOM 871 C C . VAL A 1 104 ? -5.341 -4.387 -0.097 1.00 98.88 104 VAL A C 1
ATOM 873 O O . VAL A 1 104 ? -4.824 -3.335 -0.475 1.00 98.88 104 VAL A O 1
ATOM 876 N N . TRP A 1 105 ? -4.940 -5.575 -0.550 1.00 98.81 105 TRP A N 1
ATOM 877 C CA . TRP A 1 105 ? -3.951 -5.738 -1.617 1.00 98.81 105 TRP A CA 1
ATOM 878 C C . TRP A 1 105 ? -4.642 -5.656 -2.978 1.00 98.81 105 TRP A C 1
ATOM 880 O O . TRP A 1 105 ? -5.530 -6.451 -3.277 1.00 98.81 105 TRP A O 1
ATOM 890 N N . ASN A 1 106 ? -4.274 -4.670 -3.798 1.00 98.69 106 ASN A N 1
ATOM 891 C CA . ASN A 1 106 ? -5.041 -4.308 -4.990 1.00 98.69 106 ASN A CA 1
ATOM 892 C C . ASN A 1 106 ? -4.133 -4.001 -6.197 1.00 98.69 106 ASN A C 1
ATOM 894 O O . ASN A 1 106 ? -3.731 -2.852 -6.371 1.00 98.69 106 ASN A O 1
ATOM 898 N N . PRO A 1 107 ? -3.822 -4.991 -7.050 1.00 98.31 107 PRO A N 1
ATOM 899 C CA . PRO A 1 107 ? -3.125 -4.768 -8.315 1.00 98.31 107 PRO A CA 1
ATOM 900 C C . PRO A 1 107 ? -4.036 -4.188 -9.406 1.00 98.31 107 PRO A C 1
ATOM 902 O O . PRO A 1 107 ? -5.266 -4.220 -9.309 1.00 98.31 107 PRO A O 1
ATOM 905 N N . ASN A 1 108 ? -3.417 -3.711 -10.486 1.00 97.94 108 ASN A N 1
ATOM 906 C CA . ASN A 1 108 ? -4.081 -3.491 -11.767 1.00 97.94 108 ASN A CA 1
ATOM 907 C C . ASN A 1 108 ? -4.318 -4.837 -12.477 1.00 97.94 108 ASN A C 1
ATOM 909 O O . ASN A 1 108 ? -3.513 -5.760 -12.335 1.00 97.94 108 ASN A O 1
ATOM 913 N N . GLU A 1 109 ? -5.388 -4.939 -13.272 1.00 95.06 109 GLU A N 1
ATOM 914 C CA . GLU A 1 109 ? -5.735 -6.134 -14.057 1.00 95.06 109 GLU A CA 1
ATOM 915 C C . GLU A 1 109 ? -4.597 -6.671 -14.929 1.00 95.06 109 GLU A C 1
ATOM 917 O O . GLU A 1 109 ? -4.519 -7.876 -15.174 1.00 95.06 109 GLU A O 1
ATOM 922 N N . LYS A 1 110 ? -3.719 -5.784 -15.397 1.00 94.25 110 LYS A N 1
ATOM 923 C CA . LYS A 1 110 ? -2.593 -6.103 -16.265 1.00 94.25 110 LYS A CA 1
ATOM 924 C C . LYS A 1 110 ? -1.346 -5.427 -15.738 1.00 94.25 110 LYS A C 1
ATOM 926 O O . LYS A 1 110 ? -1.397 -4.353 -15.142 1.00 94.25 110 LYS A O 1
ATOM 931 N N . SER A 1 111 ? -0.215 -6.067 -15.986 1.00 96.31 111 SER A N 1
ATOM 932 C CA . SER A 1 111 ? 1.079 -5.489 -15.673 1.00 96.31 111 SER A CA 1
ATOM 933 C C . SER A 1 111 ? 1.513 -4.552 -16.792 1.00 96.31 111 SER A C 1
ATOM 935 O O . SER A 1 111 ? 1.499 -4.914 -17.967 1.00 96.31 111 SER A O 1
ATOM 937 N N . PHE A 1 112 ? 1.921 -3.349 -16.409 1.00 95.44 112 PHE A N 1
ATOM 938 C CA . PHE A 1 112 ? 2.529 -2.365 -17.289 1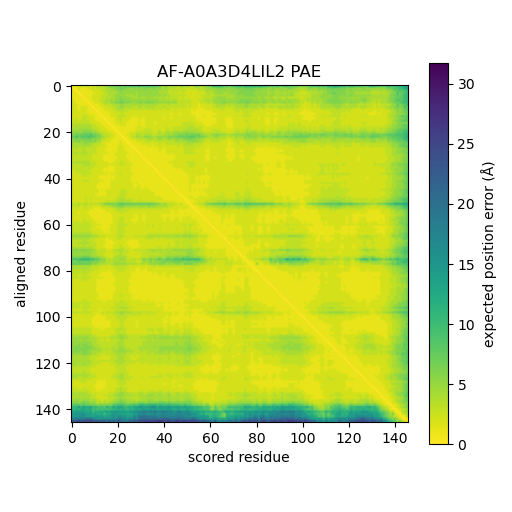.00 95.44 112 PHE A CA 1
ATOM 939 C C . PHE A 1 112 ? 3.854 -1.927 -16.661 1.00 95.44 112 PHE A C 1
ATOM 941 O O . PHE A 1 112 ? 3.844 -1.347 -15.578 1.00 95.44 112 PHE A O 1
ATOM 948 N N . PRO A 1 113 ? 4.997 -2.219 -17.296 1.00 95.38 113 PRO A N 1
ATOM 949 C CA . PRO A 1 113 ? 5.145 -3.061 -18.486 1.00 95.38 113 PRO A CA 1
ATOM 950 C C . PRO A 1 113 ? 4.808 -4.541 -18.231 1.00 95.38 113 PRO A C 1
ATOM 952 O O . PRO A 1 113 ? 4.911 -5.034 -17.104 1.00 95.38 113 PRO A O 1
ATOM 955 N N . ASP A 1 114 ? 4.467 -5.259 -19.301 1.00 95.62 114 ASP A N 1
ATOM 956 C CA . ASP A 1 114 ? 4.140 -6.689 -19.269 1.00 95.62 114 ASP A CA 1
ATOM 957 C C . ASP A 1 114 ? 5.414 -7.553 -19.273 1.00 95.62 114 ASP A C 1
ATOM 959 O O . ASP A 1 114 ? 5.779 -8.198 -20.256 1.00 95.62 114 ASP A O 1
ATOM 963 N N . PHE A 1 115 ? 6.152 -7.499 -18.164 1.00 95.38 115 PHE A N 1
ATOM 964 C CA . PHE A 1 115 ? 7.272 -8.395 -17.895 1.00 95.38 115 PHE A CA 1
ATOM 965 C C . PHE A 1 115 ? 6.922 -9.361 -16.767 1.00 95.38 115 PHE A C 1
ATOM 967 O O . PHE A 1 115 ? 6.240 -8.991 -15.813 1.00 95.38 115 PHE A O 1
ATOM 974 N N . SER A 1 116 ? 7.470 -1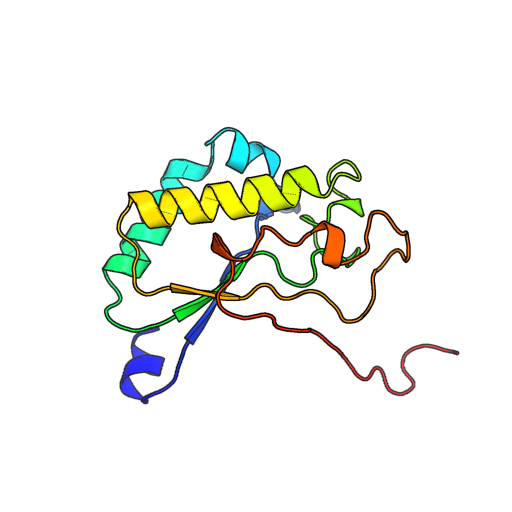0.577 -16.822 1.00 94.81 116 SER A N 1
ATOM 975 C CA . SER A 1 116 ? 7.227 -11.613 -15.810 1.00 94.81 116 SER A CA 1
ATOM 976 C C . SER A 1 116 ? 7.585 -11.167 -14.390 1.00 94.81 116 SER A C 1
ATOM 978 O O . SER A 1 116 ? 6.834 -11.457 -13.467 1.00 94.81 116 SER A O 1
ATOM 980 N N . TYR A 1 117 ? 8.679 -10.416 -14.219 1.00 94.19 117 TYR A N 1
ATOM 981 C CA . TYR A 1 117 ? 9.078 -9.872 -12.914 1.00 94.19 117 TYR A CA 1
ATOM 982 C C . TYR A 1 117 ? 8.090 -8.828 -12.371 1.00 94.19 117 TYR A C 1
ATOM 984 O O . TYR A 1 117 ? 8.083 -8.555 -11.180 1.00 94.19 117 TYR A O 1
ATOM 992 N N . ASN A 1 118 ? 7.271 -8.225 -13.238 1.00 97.00 118 ASN A N 1
ATOM 993 C CA . ASN A 1 118 ? 6.269 -7.224 -12.880 1.00 97.00 118 ASN A CA 1
ATOM 994 C C . ASN A 1 118 ? 4.860 -7.837 -12.763 1.00 97.00 118 ASN A C 1
ATOM 996 O O . ASN A 1 118 ? 3.872 -7.111 -12.642 1.00 97.00 118 ASN A O 1
ATOM 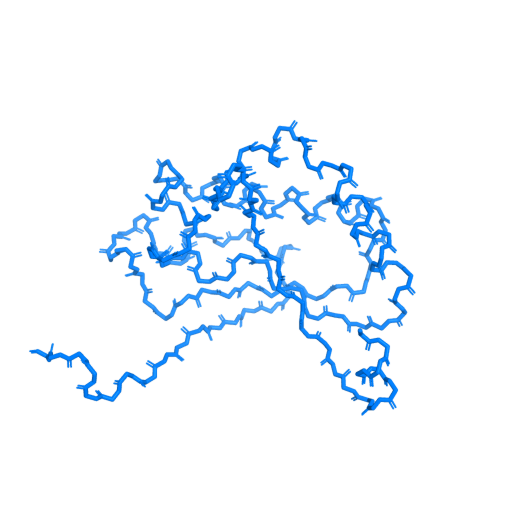1000 N N . ASN A 1 119 ? 4.725 -9.165 -12.839 1.00 97.00 119 ASN A N 1
ATOM 1001 C CA . ASN A 1 119 ? 3.445 -9.823 -12.609 1.00 97.00 119 ASN A CA 1
ATOM 1002 C C . ASN A 1 119 ? 2.950 -9.496 -11.193 1.00 97.00 119 ASN A C 1
ATOM 1004 O O . ASN A 1 119 ? 3.732 -9.530 -10.246 1.00 97.00 119 ASN A O 1
ATOM 1008 N N . TYR A 1 120 ? 1.656 -9.209 -11.028 1.00 96.00 120 TYR A N 1
ATOM 1009 C CA . TYR A 1 120 ? 1.110 -8.850 -9.718 1.00 96.00 120 TYR A CA 1
ATOM 1010 C C . TYR A 1 120 ? 1.401 -9.905 -8.637 1.00 96.00 120 TYR A C 1
ATOM 1012 O O . TYR A 1 120 ? 1.622 -9.540 -7.489 1.00 96.00 120 TYR A O 1
ATOM 1020 N N . LEU A 1 121 ? 1.479 -11.199 -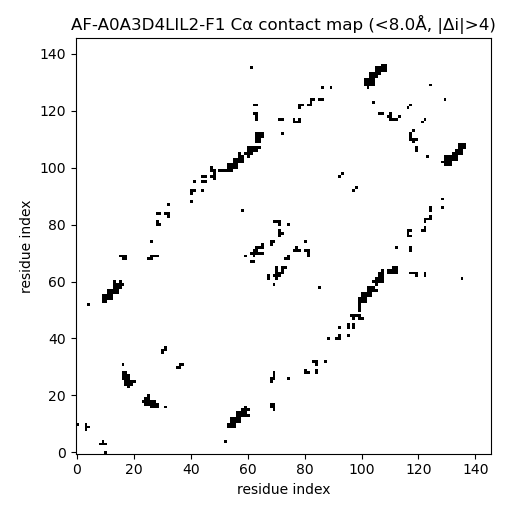8.972 1.00 96.94 121 LEU A N 1
ATOM 1021 C CA . LEU A 1 121 ? 1.770 -12.249 -7.987 1.00 96.94 121 LEU A CA 1
ATOM 1022 C C . LEU A 1 121 ? 3.164 -12.106 -7.365 1.00 96.94 121 LEU A C 1
ATOM 1024 O O . LEU A 1 121 ? 3.353 -12.525 -6.227 1.00 96.94 121 LEU A O 1
ATOM 1028 N N . CYS A 1 122 ? 4.112 -11.478 -8.065 1.00 97.75 122 CYS A N 1
ATOM 1029 C CA . CYS A 1 122 ? 5.439 -11.177 -7.529 1.00 97.75 122 CYS A CA 1
ATOM 1030 C C . CYS A 1 122 ? 5.393 -10.126 -6.408 1.00 97.75 122 CYS A C 1
ATOM 1032 O O . CYS A 1 122 ? 6.313 -10.065 -5.608 1.00 97.75 122 CYS A O 1
ATOM 1034 N N . TYR A 1 123 ? 4.318 -9.337 -6.309 1.00 98.25 123 TYR A N 1
ATOM 1035 C CA . TYR A 1 123 ? 4.131 -8.302 -5.286 1.00 98.25 123 TYR A CA 1
ATOM 1036 C C . TYR A 1 123 ? 3.356 -8.779 -4.049 1.00 98.25 123 TYR A C 1
ATOM 1038 O O . TYR A 1 123 ? 3.088 -7.979 -3.151 1.00 98.25 123 TYR A O 1
ATOM 1046 N N . TYR A 1 124 ? 2.905 -10.036 -4.007 1.00 98.50 124 TYR A N 1
ATOM 1047 C CA . TYR A 1 124 ? 2.020 -10.503 -2.941 1.00 98.50 124 TYR A CA 1
ATOM 1048 C C . TYR A 1 124 ? 2.792 -10.708 -1.622 1.00 98.50 124 TYR A C 1
ATOM 1050 O O . TYR A 1 124 ? 3.674 -11.566 -1.561 1.00 98.50 124 TYR A O 1
ATOM 1058 N N . PRO A 1 125 ? 2.460 -9.986 -0.531 1.00 98.56 125 PRO A N 1
ATOM 1059 C CA . PRO A 1 125 ? 3.260 -10.014 0.697 1.00 98.56 125 PRO A CA 1
ATOM 1060 C C . PRO A 1 125 ? 3.027 -11.270 1.555 1.00 98.56 125 PRO A C 1
ATOM 1062 O O . PRO A 1 125 ? 3.765 -11.511 2.514 1.00 98.56 125 PRO A O 1
ATOM 1065 N N . GLY A 1 126 ? 2.033 -12.090 1.200 1.00 98.56 126 GLY A N 1
ATOM 1066 C CA . GLY A 1 126 ? 1.654 -13.317 1.897 1.00 98.56 126 GLY A CA 1
ATOM 1067 C C . GLY A 1 126 ? 0.387 -13.163 2.742 1.00 98.56 126 GLY A C 1
ATOM 1068 O O . GLY A 1 126 ? 0.045 -12.069 3.182 1.00 98.56 126 GLY A O 1
ATOM 1069 N N . ASN A 1 127 ? -0.283 -14.288 3.010 1.00 98.44 127 ASN A N 1
ATOM 1070 C CA . ASN A 1 127 ? -1.617 -14.326 3.629 1.00 98.44 127 ASN A CA 1
ATOM 1071 C C . ASN A 1 127 ? -1.705 -13.662 5.015 1.00 98.44 127 ASN A C 1
ATOM 1073 O O . ASN A 1 127 ? -2.787 -13.248 5.401 1.00 98.44 127 ASN A O 1
ATOM 1077 N N . LYS A 1 128 ? -0.597 -13.563 5.772 1.00 98.38 128 LYS A N 1
ATOM 1078 C CA . LYS A 1 128 ? -0.584 -12.846 7.064 1.00 98.38 128 LYS A CA 1
ATOM 1079 C C . LYS A 1 128 ? -0.892 -11.349 6.885 1.00 98.38 128 LYS A C 1
ATOM 1081 O O . LYS A 1 128 ? -1.428 -10.732 7.790 1.00 98.38 128 LYS A O 1
ATOM 1086 N N . TYR A 1 129 ? -0.511 -10.775 5.748 1.00 98.81 129 TYR A N 1
ATOM 1087 C CA . TYR A 1 129 ? -0.429 -9.329 5.539 1.00 98.81 129 TYR A CA 1
ATOM 1088 C C . TYR A 1 129 ? -1.579 -8.765 4.693 1.00 98.81 129 TYR A C 1
ATOM 1090 O O . TYR A 1 129 ? -1.518 -7.604 4.286 1.00 98.81 129 TYR A O 1
ATOM 1098 N N . VAL A 1 130 ? -2.573 -9.592 4.353 1.00 98.88 130 VAL A N 1
ATOM 1099 C CA . VAL A 1 130 ? -3.664 -9.249 3.434 1.00 98.88 130 VAL A CA 1
ATOM 1100 C C . VAL A 1 130 ? -4.969 -9.840 3.942 1.00 98.88 130 VAL A C 1
ATOM 1102 O O . VAL A 1 130 ? -5.083 -11.057 4.069 1.00 98.88 130 VAL A O 1
ATOM 1105 N N . ASP A 1 131 ? -5.974 -8.985 4.113 1.00 98.75 131 ASP A N 1
ATOM 1106 C CA . ASP A 1 131 ? -7.340 -9.396 4.445 1.00 98.75 131 ASP A CA 1
ATOM 1107 C C . ASP A 1 131 ? -8.220 -9.495 3.191 1.00 98.75 131 ASP A C 1
ATOM 1109 O O . ASP A 1 131 ? -9.060 -10.388 3.072 1.00 98.75 131 ASP A O 1
ATOM 1113 N N . ILE A 1 132 ? -8.027 -8.582 2.230 1.00 98.69 132 ILE A N 1
ATOM 1114 C CA . ILE A 1 132 ? -8.814 -8.501 0.993 1.00 98.69 132 ILE A CA 1
ATOM 1115 C C . ILE A 1 132 ? -7.889 -8.433 -0.222 1.00 98.69 132 ILE A C 1
ATOM 1117 O O . ILE A 1 132 ? -6.988 -7.600 -0.296 1.00 98.69 132 ILE A O 1
ATOM 1121 N N . VAL A 1 133 ? -8.179 -9.268 -1.222 1.00 98.38 133 VAL A N 1
ATOM 1122 C CA . VAL A 1 133 ? -7.623 -9.150 -2.576 1.00 98.38 133 VAL A CA 1
ATOM 1123 C C . VAL A 1 133 ? -8.593 -8.337 -3.435 1.00 98.38 133 VAL A C 1
ATOM 1125 O O . VAL A 1 133 ? -9.704 -8.783 -3.718 1.00 98.38 133 VAL A O 1
ATOM 1128 N N . GLY A 1 134 ? -8.179 -7.136 -3.830 1.00 97.19 134 GLY A N 1
ATOM 1129 C CA . GLY A 1 134 ? -8.890 -6.262 -4.762 1.00 97.19 134 GLY A CA 1
ATOM 1130 C C . GLY A 1 134 ? -8.346 -6.360 -6.190 1.00 97.19 134 GLY A C 1
ATOM 1131 O O . GLY A 1 134 ? -7.349 -7.026 -6.449 1.00 97.19 134 GLY A O 1
ATOM 1132 N N . LEU A 1 135 ? -8.972 -5.649 -7.127 1.00 96.81 135 LEU A N 1
ATOM 1133 C CA . LEU A 1 135 ? -8.495 -5.516 -8.507 1.00 96.81 135 LEU A CA 1
ATOM 1134 C C . LEU A 1 135 ? -8.925 -4.164 -9.080 1.00 96.81 135 LEU A C 1
ATOM 1136 O O . LEU A 1 135 ? -10.103 -3.819 -8.996 1.00 96.81 135 LEU A O 1
ATOM 1140 N N . THR A 1 136 ? -7.997 -3.425 -9.689 1.00 96.31 136 THR A N 1
ATOM 1141 C CA . THR A 1 136 ? -8.352 -2.252 -10.492 1.00 96.31 136 THR A CA 1
ATOM 1142 C C . THR A 1 136 ? -8.407 -2.627 -11.964 1.00 96.31 136 THR A C 1
ATOM 1144 O O . THR A 1 136 ? -7.432 -3.116 -12.531 1.00 96.31 136 THR A O 1
ATOM 1147 N N . SER A 1 137 ? -9.546 -2.353 -12.591 1.00 93.56 137 SER A N 1
ATOM 1148 C CA . SER A 1 137 ? -9.782 -2.545 -14.017 1.00 93.56 137 SER A CA 1
ATOM 1149 C C . SER A 1 137 ? -10.586 -1.366 -14.549 1.00 93.56 137 SER A C 1
ATOM 1151 O O . SER A 1 137 ? -11.521 -0.895 -13.898 1.00 93.56 137 SER A O 1
ATOM 1153 N N . TYR A 1 138 ? -10.220 -0.893 -15.737 1.00 89.50 138 TYR A N 1
ATOM 1154 C CA . TYR A 1 138 ? -10.934 0.166 -16.436 1.00 89.50 138 TYR A CA 1
ATOM 1155 C C . TYR A 1 138 ? -11.331 -0.319 -17.826 1.00 89.50 138 TYR A C 1
ATOM 1157 O O . TYR A 1 138 ? -10.503 -0.823 -18.583 1.00 89.50 138 TYR A O 1
ATOM 1165 N N . ASN A 1 139 ? -12.588 -0.085 -18.206 1.00 88.06 139 ASN A N 1
ATOM 1166 C CA . ASN A 1 139 ? -12.994 -0.186 -19.602 1.00 88.06 139 ASN A CA 1
ATOM 1167 C C . ASN A 1 139 ? -12.616 1.114 -20.320 1.00 88.06 139 ASN A C 1
ATOM 1169 O O . ASN A 1 139 ? -13.235 2.156 -20.109 1.00 88.06 139 ASN A O 1
ATOM 1173 N N . THR A 1 140 ? -11.602 1.045 -21.174 1.00 82.19 140 THR A N 1
ATOM 1174 C CA . THR A 1 140 ? -11.059 2.204 -21.894 1.00 82.19 140 THR A CA 1
ATOM 1175 C C . THR A 1 140 ? -11.883 2.585 -23.129 1.00 82.19 140 THR A C 1
ATOM 1177 O O . THR A 1 140 ? -11.569 3.571 -23.800 1.00 82.19 140 THR A O 1
ATOM 1180 N N . GLY A 1 141 ? -12.956 1.844 -23.436 1.00 86.38 141 GLY A N 1
ATOM 1181 C CA . GLY A 1 141 ? -13.800 2.078 -24.603 1.00 86.38 141 GLY A CA 1
ATOM 1182 C C . GLY A 1 141 ? -12.972 2.093 -25.889 1.00 86.38 141 GLY A C 1
ATOM 1183 O O . GLY A 1 141 ? -12.259 1.142 -26.188 1.00 86.38 141 GLY A O 1
ATOM 1184 N N . SER A 1 142 ? -13.050 3.191 -26.642 1.00 86.44 142 SER A N 1
ATOM 1185 C CA . SER A 1 142 ? -12.272 3.413 -27.869 1.00 86.44 142 SER A CA 1
ATOM 1186 C C . SER A 1 142 ? -11.138 4.432 -27.691 1.00 86.44 142 SER A C 1
ATOM 1188 O O . SER A 1 142 ? -10.724 5.060 -28.665 1.00 86.44 142 SER A O 1
ATOM 1190 N N . TYR A 1 143 ? -10.693 4.679 -26.452 1.00 81.81 143 TYR A N 1
ATOM 1191 C CA . TYR A 1 143 ? -9.668 5.688 -26.161 1.00 81.81 143 TYR A CA 1
ATOM 1192 C C . TYR A 1 143 ? -8.297 5.310 -26.745 1.00 81.81 143 TYR A C 1
ATOM 1194 O O . TYR A 1 143 ? -7.606 6.158 -27.306 1.00 81.81 143 TYR A O 1
ATOM 1202 N N . TYR A 1 144 ? -7.929 4.028 -26.673 1.00 74.44 144 TYR A N 1
ATOM 1203 C CA . TYR A 1 144 ? -6.732 3.492 -27.320 1.00 74.44 144 TYR A CA 1
ATOM 1204 C C . TYR A 1 144 ? -7.077 2.955 -28.712 1.00 74.44 144 TYR A C 1
ATOM 1206 O O . TYR A 1 144 ? -8.107 2.306 -28.898 1.00 74.44 144 TYR A O 1
ATOM 1214 N N . ARG A 1 145 ? -6.208 3.209 -29.698 1.00 75.38 145 ARG A N 1
ATOM 1215 C CA . ARG A 1 145 ? -6.285 2.518 -30.992 1.00 75.38 145 ARG A CA 1
ATOM 1216 C C . ARG A 1 145 ? -5.786 1.088 -30.786 1.00 75.38 145 ARG A C 1
ATOM 1218 O O . ARG A 1 145 ? -4.706 0.917 -30.224 1.00 75.38 145 ARG A O 1
ATOM 1225 N N . GLY A 1 146 ? -6.605 0.113 -31.181 1.00 62.53 146 GLY A N 1
ATOM 1226 C CA . GLY A 1 146 ? -6.211 -1.297 -31.231 1.00 62.53 146 GLY A CA 1
ATOM 1227 C C . GLY A 1 146 ? -5.180 -1.580 -32.312 1.00 62.53 146 GLY A C 1
ATOM 1228 O O . GLY A 1 146 ? -4.985 -0.706 -33.191 1.00 62.53 146 GLY A O 1
#

pLDDT: mean 96.01, std 4.84, range [62.53, 98.88]

Sequence (146 aa):
MNKAKEQGKVVEYGLYTIDIINGREKDITLDILEGKYDEYLNKLAQSFNEYDYPVLFRLNNEMNGEWVLYSSHKVGKDTDLFIDCWKYIYNKFEELGVDNLIWVWNPNEKSFPDFSYNNYLCYYPGNKYVDIVGLTSYNTGSYYRG

Foldseek 3Di:
DVVCVVVVHAAEDEDEQWDQDPNDIAHCLVVVVVVVCVVVLLVVLVVLVVPPAAYAYEYPEQLLAPPGCNNCVNVVLALVSLLSSLVSSQVSSVVSVRDRYAYEHEHEPAGVVRDPSSPSVVNDNDPVRHRHYHYDDDDCDPVDDD

Secondary structure (DSSP, 8-state):
-HHHHHTTPPEEEEE-SEEEETTEEEE-HHHHHTTTTHHHHHHHHHHHHT--S-EEEEESTTTTSTTSTT-TTTTTT-HHHHHHHHHHHHHHHHHTT--SEEEEE--BSS-SS--GGG-GGGG---GGG-SEE--B----TTSS--

Radius of gyration: 16.13 Å; Cα contacts (8 Å, |Δi|>4): 238; chains: 1; bounding box: 39×35×50 Å

Mean predicted aligned error: 3.18 Å

Solvent-accessible surface area (backbone atoms only — not comparable to full-atom values): 8450 Å² total; per-residue (Å²): 109,67,73,41,51,78,68,77,43,83,48,75,48,80,46,66,57,57,46,75,60,95,89,37,82,39,62,34,53,67,47,46,71,72,50,76,44,45,72,59,51,52,53,51,39,49,57,50,64,75,40,95,57,67,31,41,34,32,54,54,57,31,38,23,24,73,84,49,59,65,6,23,84,73,45,84,68,34,30,63,61,50,26,50,40,52,49,50,55,50,50,53,31,53,75,72,64,46,79,41,69,42,34,32,46,27,35,38,79,58,39,37,65,82,43,81,79,34,35,57,77,58,51,62,72,47,77,92,72,43,75,40,84,52,72,46,80,79,89,64,81,79,75,62,84,129

Nearest PDB structures (foldseek):
  2cip-assembly1_A  TM=8.831E-01  e=5.918E-08  Acetivibrio thermocellus
  2vi0-assembly1_A  TM=8.830E-01  e=7.145E-08  Acetivibrio thermocellus
  2v3g-assembly1_A  TM=8.849E-01  e=9.186E-08  Acetivibrio thermocellus
  6zpl-assembly1_C  TM=7.765E-01  e=1.617E-07  Acetivibrio thermocellus ATCC 27405
  4zxo-assembly1_A  TM=7.936E-01  e=9.197E-05  Bacteroides ovatus